Protein AF-A0A5B0GGT6-F1 (afdb_monomer_lite)

pLDDT: mean 74.05, std 11.52, range [33.06, 84.56]

Foldseek 3Di:
DPPPPPPPVVLVVLLVLLVVLLVVLVVCVVPPDDDVVSVVSLVVSLVVLVVLLCVLVVVCVVCVVPDPPVRSCVVPVSNVSSVVSSVSSVVSVVPPPPD

Organism: NCBI:txid2603818

Sequence (99 aa):
MYKLEQYHPGVLAVLFSELICLAAFAWETNAPIHNKWVEVLLGFSLLSGLILSLGFFGTWLKFKDEVKLNSFLSANPIYSAIAIATLGEVATILLVPTQ

Secondary structure (DSSP, 8-state):
--------HHHHHHHHHHHHHHHHHHHHTTSSS--HHHHHHHHHHHHHHHHHHHHHHHHHHHTTTTS-HHHHHHH-HHHHHHHHHHHHHHHHHHHS---

Structure (mmCIF, N/CA/C/O backbone):
data_AF-A0A5B0GGT6-F1
#
_entry.id   AF-A0A5B0GGT6-F1
#
loop_
_atom_site.group_PDB
_atom_site.id
_atom_site.type_symbol
_atom_site.label_atom_id
_atom_site.label_alt_id
_atom_site.label_comp_id
_atom_site.label_asym_id
_atom_site.label_entity_id
_atom_site.label_seq_id
_atom_site.pdbx_PDB_ins_code
_atom_site.Cartn_x
_atom_site.Cartn_y
_atom_site.Cartn_z
_atom_site.occupancy
_atom_site.B_iso_or_equiv
_atom_site.auth_seq_id
_atom_site.auth_comp_id
_atom_site.auth_asym_id
_atom_site.auth_atom_id
_atom_site.pdbx_PDB_model_num
ATOM 1 N N . MET A 1 1 ? -30.205 -0.227 7.804 1.00 33.06 1 MET A N 1
ATOM 2 C CA . MET A 1 1 ? -29.413 -0.403 6.566 1.00 33.06 1 MET A CA 1
ATOM 3 C C . MET A 1 1 ? -28.272 0.604 6.626 1.00 33.06 1 MET A C 1
ATOM 5 O O . MET A 1 1 ? -28.491 1.774 6.345 1.00 33.06 1 MET A O 1
ATOM 9 N N . TYR A 1 2 ? -27.105 0.207 7.143 1.00 36.38 2 TYR A N 1
ATOM 10 C CA . TYR A 1 2 ? -25.965 1.120 7.282 1.00 36.38 2 TYR A CA 1
ATOM 11 C C . TYR A 1 2 ? -25.321 1.313 5.910 1.00 36.38 2 TYR A C 1
ATOM 13 O O . TYR A 1 2 ? -24.606 0.446 5.419 1.00 36.38 2 TYR A O 1
ATOM 21 N N . LYS A 1 3 ? -25.640 2.438 5.270 1.00 37.22 3 LYS A N 1
ATOM 22 C CA . LYS A 1 3 ? -25.035 2.870 4.013 1.00 37.22 3 LYS A CA 1
ATOM 23 C C . LYS A 1 3 ? -23.684 3.505 4.342 1.00 37.22 3 LYS A C 1
ATOM 25 O O . LYS A 1 3 ? -23.575 4.718 4.478 1.00 37.22 3 LYS A O 1
ATOM 30 N N . LEU A 1 4 ? -22.676 2.662 4.553 1.00 42.78 4 LEU A N 1
ATOM 31 C CA . LEU A 1 4 ? -21.288 3.067 4.785 1.00 42.78 4 LEU A CA 1
ATOM 32 C C . LEU A 1 4 ? -20.591 3.341 3.438 1.00 42.78 4 LEU A C 1
ATOM 34 O O . LEU A 1 4 ? -19.536 2.801 3.139 1.00 42.78 4 LEU A O 1
ATOM 38 N N . GLU A 1 5 ? -21.194 4.176 2.589 1.00 45.12 5 GLU A N 1
ATOM 39 C CA . GLU A 1 5 ? -20.499 4.747 1.427 1.00 45.12 5 GLU A CA 1
ATOM 40 C C . GLU A 1 5 ? -19.694 5.966 1.897 1.00 45.12 5 GLU A C 1
ATOM 42 O O . GLU A 1 5 ? -19.931 7.099 1.485 1.00 45.12 5 GLU A O 1
ATOM 47 N N . GLN A 1 6 ? -18.724 5.751 2.791 1.00 52.44 6 GLN A N 1
ATOM 48 C CA . GLN A 1 6 ? -17.617 6.696 2.919 1.00 52.44 6 GLN A CA 1
ATOM 49 C C . GLN A 1 6 ? -16.686 6.453 1.732 1.00 52.44 6 GLN A C 1
ATOM 51 O O . GLN A 1 6 ? -15.660 5.784 1.829 1.00 52.44 6 GLN A O 1
ATOM 56 N N . TYR A 1 7 ? -17.099 6.971 0.574 1.00 53.78 7 TYR A N 1
ATOM 57 C CA . TYR A 1 7 ? -16.228 7.116 -0.581 1.00 53.78 7 TYR A CA 1
ATOM 58 C C . TYR A 1 7 ? -15.055 8.001 -0.155 1.00 53.78 7 TYR A C 1
ATOM 60 O O . TYR A 1 7 ? -15.201 9.210 0.009 1.00 53.78 7 TYR A O 1
ATOM 68 N N . HIS A 1 8 ? -13.892 7.389 0.053 1.00 66.75 8 HIS A N 1
ATOM 69 C CA . HIS A 1 8 ? -12.630 8.093 0.229 1.00 66.75 8 HIS A CA 1
ATOM 70 C C . HIS A 1 8 ? -11.909 8.114 -1.127 1.00 66.75 8 HIS A C 1
ATOM 72 O O . HIS A 1 8 ? -11.069 7.249 -1.381 1.00 66.75 8 HIS A O 1
ATOM 78 N N . PRO A 1 9 ? -12.221 9.073 -2.025 1.00 69.75 9 PRO A N 1
ATOM 79 C CA . PRO A 1 9 ? -11.628 9.124 -3.362 1.00 69.75 9 PRO A CA 1
ATOM 80 C C . PRO A 1 9 ? -10.098 9.208 -3.316 1.00 69.75 9 PRO A C 1
ATOM 82 O O . PRO A 1 9 ? -9.433 8.643 -4.175 1.00 69.75 9 PRO A O 1
ATOM 85 N N . GLY A 1 10 ? -9.532 9.834 -2.276 1.00 71.69 10 GLY A N 1
ATOM 86 C CA . GLY A 1 10 ? -8.082 9.872 -2.067 1.00 71.69 10 GLY A CA 1
ATOM 87 C C . GLY A 1 10 ? -7.467 8.500 -1.772 1.00 71.69 10 GLY A C 1
ATOM 88 O O . GLY A 1 10 ? -6.380 8.206 -2.245 1.00 71.69 10 GLY A O 1
ATOM 89 N N . VAL A 1 11 ? -8.177 7.631 -1.053 1.00 74.38 11 VAL A N 1
ATOM 90 C CA . VAL A 1 11 ? -7.712 6.276 -0.710 1.00 74.38 11 VAL A CA 1
ATOM 91 C C . VAL A 1 11 ? -7.751 5.379 -1.952 1.00 74.38 11 VAL A C 1
ATOM 93 O O . VAL A 1 11 ? -6.808 4.645 -2.222 1.00 74.38 11 VAL A O 1
ATOM 96 N N . LEU A 1 12 ? -8.796 5.519 -2.773 1.00 76.38 12 LEU A N 1
ATOM 97 C CA . LEU A 1 12 ? -8.868 4.894 -4.096 1.00 76.38 12 LEU A CA 1
ATOM 98 C C . LEU A 1 12 ? -7.735 5.360 -5.017 1.00 76.38 12 LEU A C 1
ATOM 100 O O . LEU A 1 12 ? -7.131 4.532 -5.688 1.00 76.38 12 LEU A O 1
ATOM 104 N N . ALA A 1 13 ? -7.422 6.658 -5.032 1.00 77.56 13 ALA A N 1
ATOM 105 C CA . ALA A 1 13 ? -6.327 7.190 -5.840 1.00 77.56 13 ALA A CA 1
ATOM 106 C C . ALA A 1 13 ? -4.966 6.594 -5.441 1.00 77.56 13 ALA A C 1
ATOM 108 O O . ALA A 1 13 ? -4.178 6.253 -6.320 1.00 77.56 13 ALA A O 1
ATOM 109 N N . VAL A 1 14 ? -4.717 6.413 -4.138 1.00 78.56 14 VAL A N 1
ATOM 110 C CA . VAL A 1 14 ? -3.494 5.751 -3.657 1.00 78.56 14 VAL A CA 1
ATOM 111 C C . VAL A 1 14 ? -3.461 4.284 -4.075 1.00 78.56 14 VAL A C 1
ATOM 113 O O . VAL A 1 14 ? -2.468 3.855 -4.648 1.00 78.56 14 VAL A O 1
ATOM 116 N N . LEU A 1 15 ? -4.565 3.548 -3.917 1.00 78.25 15 LEU A N 1
ATOM 117 C CA . LEU A 1 15 ? -4.639 2.154 -4.365 1.00 78.25 15 LEU A CA 1
ATOM 118 C C . LEU A 1 15 ? -4.382 2.016 -5.877 1.00 78.25 15 LEU A C 1
ATOM 120 O O . LEU A 1 15 ? -3.672 1.114 -6.314 1.00 78.25 15 LEU A O 1
ATOM 124 N N . PHE A 1 16 ? -4.945 2.912 -6.693 1.00 81.06 16 PHE A N 1
ATOM 125 C CA . PHE A 1 16 ? -4.667 2.941 -8.130 1.00 81.06 16 PHE A CA 1
ATOM 126 C C . PHE A 1 16 ? -3.190 3.226 -8.416 1.00 81.06 16 PHE A C 1
ATOM 128 O O . PHE A 1 16 ? -2.619 2.594 -9.302 1.00 81.06 16 PHE A O 1
ATOM 135 N N . SER A 1 17 ? -2.569 4.139 -7.665 1.00 81.69 17 SER A N 1
ATOM 136 C CA . SER A 1 17 ? -1.137 4.425 -7.774 1.00 81.69 17 SER A CA 1
ATOM 137 C C . SER A 1 17 ? -0.282 3.196 -7.451 1.00 81.69 17 SER A C 1
ATOM 139 O O . SER A 1 17 ? 0.604 2.874 -8.241 1.00 81.69 17 SER A O 1
ATOM 141 N N . GLU A 1 18 ? -0.581 2.473 -6.366 1.00 81.69 18 GLU A N 1
ATOM 142 C CA . GLU A 1 18 ? 0.133 1.243 -5.984 1.00 81.69 18 GLU A CA 1
ATOM 143 C C . GLU A 1 18 ? 0.003 0.155 -7.050 1.00 81.69 18 GLU A C 1
ATOM 145 O O . GLU A 1 18 ? 0.994 -0.444 -7.469 1.00 81.69 18 GLU A O 1
ATOM 150 N N . LEU A 1 19 ? -1.207 -0.059 -7.575 1.00 81.44 19 LEU A N 1
ATOM 151 C CA . LEU A 1 19 ? -1.431 -1.036 -8.641 1.00 81.44 19 LEU A CA 1
ATOM 152 C C . LEU A 1 19 ? -0.668 -0.682 -9.922 1.00 81.44 19 LEU A C 1
ATOM 154 O O . LEU A 1 19 ? -0.106 -1.571 -10.562 1.00 81.44 19 LEU A O 1
ATOM 158 N N . ILE A 1 20 ? -0.629 0.600 -10.298 1.00 82.88 20 ILE A N 1
ATOM 159 C CA . ILE A 1 20 ? 0.119 1.060 -11.473 1.00 82.88 20 ILE A CA 1
ATOM 160 C C . ILE A 1 20 ? 1.626 0.905 -11.244 1.00 82.88 20 ILE A C 1
ATOM 162 O O . ILE A 1 20 ? 2.317 0.453 -12.156 1.00 82.88 20 ILE A O 1
ATOM 166 N N . CYS A 1 21 ? 2.140 1.224 -10.052 1.00 79.94 21 CYS A N 1
ATOM 167 C CA . CYS A 1 21 ? 3.563 1.081 -9.729 1.00 79.94 21 CYS A CA 1
ATOM 168 C C . CYS A 1 21 ? 4.000 -0.388 -9.725 1.00 79.94 21 CYS A C 1
ATOM 170 O O . CYS A 1 21 ? 5.004 -0.726 -10.353 1.00 79.94 21 CYS A O 1
ATOM 172 N N . LEU A 1 22 ? 3.210 -1.274 -9.113 1.00 75.69 22 LEU A N 1
ATOM 173 C CA . LEU A 1 22 ? 3.440 -2.720 -9.146 1.00 75.69 22 LEU A CA 1
ATOM 174 C C . LEU A 1 22 ? 3.392 -3.280 -10.569 1.00 75.69 22 LEU A C 1
ATOM 176 O O . LEU A 1 22 ? 4.261 -4.061 -10.951 1.00 75.69 22 LEU A O 1
ATOM 180 N N . ALA A 1 23 ? 2.409 -2.870 -11.375 1.00 77.69 23 ALA A N 1
ATOM 181 C CA . ALA A 1 23 ? 2.303 -3.307 -12.765 1.00 77.69 23 ALA A CA 1
ATOM 182 C C . ALA A 1 23 ? 3.473 -2.796 -13.619 1.00 77.69 23 ALA A C 1
ATOM 184 O O . ALA A 1 23 ? 4.022 -3.551 -14.422 1.00 77.69 23 ALA A O 1
ATOM 185 N N . ALA A 1 24 ? 3.880 -1.537 -13.429 1.00 77.38 24 ALA A N 1
ATOM 186 C CA . ALA A 1 24 ? 5.029 -0.953 -14.109 1.00 77.38 24 ALA A CA 1
ATOM 187 C C . ALA A 1 24 ? 6.320 -1.698 -13.751 1.00 77.38 24 ALA A C 1
ATOM 189 O O . ALA A 1 24 ? 7.083 -2.038 -14.648 1.00 77.38 24 ALA A O 1
ATOM 190 N N . PHE A 1 25 ? 6.531 -2.025 -12.476 1.00 73.06 25 PHE A N 1
ATOM 191 C CA . PHE A 1 25 ? 7.689 -2.799 -12.033 1.00 73.06 25 PHE A CA 1
ATOM 192 C C . PHE A 1 25 ? 7.672 -4.246 -12.552 1.00 73.06 25 PHE A C 1
ATOM 194 O O . PHE A 1 25 ? 8.680 -4.753 -13.045 1.00 73.06 25 PHE A O 1
ATOM 201 N N . ALA A 1 26 ? 6.519 -4.919 -12.511 1.00 73.31 26 ALA A N 1
ATOM 202 C CA . ALA A 1 26 ? 6.368 -6.265 -13.068 1.00 73.31 26 ALA A CA 1
ATOM 203 C C . ALA A 1 26 ? 6.624 -6.304 -14.587 1.00 73.31 26 ALA A C 1
ATOM 205 O O . ALA A 1 26 ? 7.105 -7.301 -15.119 1.00 73.31 26 ALA A O 1
ATOM 206 N N . TRP A 1 27 ? 6.319 -5.216 -15.295 1.00 72.69 27 TRP A N 1
ATOM 207 C CA . TRP A 1 27 ? 6.654 -5.069 -16.709 1.00 72.69 27 TRP A CA 1
ATOM 208 C C . TRP A 1 27 ? 8.147 -4.790 -16.925 1.00 72.69 27 TRP A C 1
ATOM 210 O O . TRP A 1 27 ? 8.762 -5.307 -17.856 1.00 72.69 27 TRP A O 1
ATOM 220 N N . GLU A 1 28 ? 8.732 -3.969 -16.058 1.00 70.81 28 GLU A N 1
ATOM 221 C CA . GLU A 1 28 ? 10.096 -3.462 -16.176 1.00 70.81 28 GLU A CA 1
ATOM 222 C C . GLU A 1 28 ? 11.160 -4.490 -15.769 1.00 70.81 28 GLU A C 1
ATOM 224 O O . GLU A 1 28 ? 12.200 -4.570 -16.415 1.00 70.81 28 GLU A O 1
ATOM 229 N N . THR A 1 29 ? 10.841 -5.399 -14.846 1.00 60.94 29 THR A N 1
ATOM 230 C CA . THR A 1 29 ? 11.636 -6.618 -14.586 1.00 60.94 29 THR A CA 1
ATOM 231 C C . THR A 1 29 ? 11.794 -7.528 -15.809 1.00 60.94 29 THR A C 1
ATOM 233 O O . THR A 1 29 ? 12.715 -8.341 -15.850 1.00 60.94 29 THR A O 1
ATOM 236 N N . ASN A 1 30 ? 10.937 -7.382 -16.825 1.00 60.41 30 ASN A N 1
ATOM 237 C CA . ASN A 1 30 ? 11.027 -8.093 -18.102 1.00 60.41 30 ASN A CA 1
ATOM 238 C C . ASN A 1 30 ? 11.705 -7.259 -19.211 1.00 60.41 30 ASN A C 1
ATOM 240 O O . ASN A 1 30 ? 11.850 -7.733 -20.341 1.00 60.41 30 ASN A O 1
ATOM 244 N N . ALA A 1 31 ? 12.102 -6.015 -18.920 1.00 58.84 31 ALA A N 1
ATOM 245 C CA . ALA A 1 31 ? 12.733 -5.100 -19.862 1.00 58.84 31 ALA A CA 1
ATOM 246 C C . ALA A 1 31 ? 14.268 -5.069 -19.673 1.00 58.84 31 ALA A C 1
ATOM 248 O O . ALA A 1 31 ? 14.763 -5.116 -18.551 1.00 58.84 31 ALA A O 1
ATOM 249 N N . PRO A 1 32 ? 15.060 -4.945 -20.755 1.00 52.81 32 PRO A N 1
ATOM 250 C CA . PRO A 1 32 ? 16.526 -5.008 -20.691 1.00 52.81 32 PRO A CA 1
ATOM 251 C C . PRO A 1 32 ? 17.204 -3.761 -20.089 1.00 52.81 32 PRO A C 1
ATOM 253 O O . PRO A 1 32 ? 18.430 -3.725 -20.004 1.00 52.81 32 PRO A O 1
ATOM 256 N N . ILE A 1 33 ? 16.450 -2.722 -19.711 1.00 58.41 33 ILE A N 1
ATOM 257 C CA . ILE A 1 33 ? 16.987 -1.456 -19.195 1.00 58.41 33 ILE A CA 1
ATOM 258 C C . ILE A 1 33 ? 16.293 -1.139 -17.876 1.00 58.41 33 ILE A C 1
ATOM 260 O O . ILE A 1 33 ? 15.119 -0.773 -17.883 1.00 58.41 33 ILE A O 1
ATOM 264 N N . HIS A 1 34 ? 17.045 -1.237 -16.778 1.00 61.47 34 HIS A N 1
ATOM 265 C CA . HIS A 1 34 ? 16.554 -0.868 -15.459 1.00 61.47 34 HIS A CA 1
ATOM 266 C C . HIS A 1 34 ? 16.446 0.664 -15.329 1.00 61.47 34 HIS A C 1
ATOM 268 O O . HIS A 1 34 ? 17.435 1.396 -15.437 1.00 61.47 34 HIS A O 1
ATOM 274 N N . ASN A 1 35 ? 15.237 1.171 -15.144 1.00 69.69 35 ASN A N 1
ATOM 275 C CA . ASN A 1 35 ? 14.858 2.561 -15.079 1.00 69.69 35 ASN A CA 1
ATOM 276 C C . ASN A 1 35 ? 14.679 2.985 -13.617 1.00 69.69 35 ASN A C 1
ATOM 278 O O . ASN A 1 35 ? 13.628 2.779 -13.010 1.00 69.69 35 ASN A O 1
ATOM 282 N N . LYS A 1 36 ? 15.686 3.689 -13.088 1.00 70.69 36 LYS A N 1
ATOM 283 C CA . LYS A 1 36 ? 15.697 4.267 -11.728 1.00 70.69 36 LYS A CA 1
ATOM 284 C C . LYS A 1 36 ? 14.436 5.060 -11.364 1.00 70.69 36 LYS A C 1
ATOM 286 O O . LYS A 1 36 ? 14.095 5.169 -10.192 1.00 70.69 36 LYS A O 1
ATOM 291 N N . TRP A 1 37 ? 13.732 5.627 -12.344 1.00 76.44 37 TRP A N 1
ATOM 292 C CA . TRP A 1 37 ? 12.493 6.365 -12.097 1.00 76.44 37 TRP A CA 1
ATOM 293 C C . TRP A 1 37 ? 11.344 5.473 -11.614 1.00 76.44 37 TRP A C 1
ATOM 295 O O . TRP A 1 37 ? 10.543 5.929 -10.802 1.00 76.44 37 TRP A O 1
ATOM 305 N N . VAL A 1 38 ? 11.275 4.219 -12.073 1.00 73.75 38 VAL A N 1
ATOM 306 C CA . VAL A 1 38 ? 10.248 3.250 -11.652 1.00 73.75 38 VAL A CA 1
ATOM 307 C C . VAL A 1 38 ? 10.461 2.857 -10.193 1.00 73.75 38 VAL A C 1
ATOM 309 O O . VAL A 1 38 ? 9.503 2.817 -9.430 1.00 73.75 38 VAL A O 1
ATOM 312 N N . GLU A 1 39 ? 11.714 2.672 -9.779 1.00 73.62 39 GLU A N 1
ATOM 313 C CA . GLU A 1 39 ? 12.078 2.373 -8.391 1.00 73.62 39 GLU A CA 1
ATOM 314 C C . GLU A 1 39 ? 11.730 3.533 -7.441 1.00 73.62 39 GLU A C 1
ATOM 316 O O . GLU A 1 39 ? 11.133 3.325 -6.386 1.00 73.62 39 GLU A O 1
ATOM 321 N N . VAL A 1 40 ? 12.018 4.779 -7.845 1.00 77.06 40 VAL A N 1
ATOM 322 C CA . VAL A 1 40 ? 11.635 5.976 -7.074 1.00 77.06 40 VAL A CA 1
ATOM 323 C C . VAL A 1 40 ? 10.113 6.089 -6.946 1.00 77.06 40 VAL A C 1
ATOM 325 O O . VAL A 1 40 ? 9.610 6.353 -5.854 1.00 77.06 40 VAL A O 1
ATOM 328 N N . LEU A 1 41 ? 9.372 5.870 -8.039 1.00 80.19 41 LEU A N 1
ATOM 329 C CA . LEU A 1 41 ? 7.904 5.855 -8.035 1.00 80.19 41 LEU A CA 1
ATOM 330 C C . LEU A 1 41 ? 7.352 4.776 -7.099 1.00 80.19 41 LEU A C 1
ATOM 332 O O . LEU A 1 41 ? 6.455 5.063 -6.308 1.00 80.19 41 LEU A O 1
ATOM 336 N N . LEU A 1 42 ? 7.932 3.577 -7.134 1.00 80.19 42 LEU A N 1
ATOM 337 C CA . LEU A 1 42 ? 7.542 2.464 -6.275 1.00 80.19 42 LEU A CA 1
ATOM 338 C C . LEU A 1 42 ? 7.828 2.765 -4.797 1.00 80.19 42 LEU A C 1
ATOM 340 O O . LEU A 1 42 ? 6.983 2.506 -3.947 1.00 80.19 42 LEU A O 1
ATOM 344 N N . GLY A 1 43 ? 8.956 3.409 -4.482 1.00 78.44 43 GLY A N 1
ATOM 345 C CA . GLY A 1 43 ? 9.262 3.863 -3.123 1.00 78.44 43 GLY A CA 1
ATOM 346 C C . GLY A 1 43 ? 8.282 4.920 -2.593 1.00 78.44 43 GLY A C 1
ATOM 347 O O . GLY A 1 43 ? 7.848 4.841 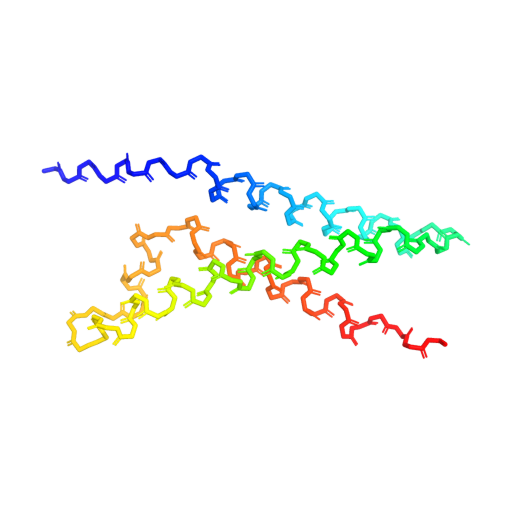-1.442 1.00 78.44 43 GLY A O 1
ATOM 348 N N . PHE A 1 44 ? 7.894 5.898 -3.421 1.00 80.94 44 PHE A N 1
ATOM 349 C CA . PHE A 1 44 ? 6.883 6.899 -3.046 1.00 80.94 44 PHE A CA 1
ATOM 350 C C . PHE A 1 44 ? 5.489 6.287 -2.872 1.00 80.94 44 PHE A C 1
ATOM 352 O O . PHE A 1 44 ? 4.778 6.641 -1.927 1.00 80.94 44 PHE A O 1
ATOM 359 N N . SER A 1 45 ? 5.119 5.365 -3.762 1.00 81.69 45 SER A N 1
ATOM 360 C CA . SER A 1 45 ? 3.868 4.612 -3.694 1.00 81.69 45 SER A CA 1
ATOM 361 C C . SER A 1 45 ? 3.779 3.818 -2.389 1.00 81.69 45 SER A C 1
ATOM 363 O O . SER A 1 45 ? 2.854 4.042 -1.601 1.00 81.69 45 SER A O 1
ATOM 365 N N . LEU A 1 46 ? 4.838 3.076 -2.058 1.00 81.06 46 LEU A N 1
ATOM 366 C CA . LEU A 1 46 ? 4.943 2.301 -0.824 1.00 81.06 46 LEU A CA 1
ATOM 367 C C . LEU A 1 46 ? 4.842 3.166 0.419 1.00 81.06 46 LEU A C 1
ATOM 369 O O . LEU A 1 46 ? 4.151 2.802 1.369 1.00 81.06 46 LEU A O 1
ATOM 373 N N . LEU A 1 47 ? 5.495 4.330 0.431 1.00 83.56 47 LEU A N 1
ATOM 374 C CA . LEU A 1 47 ? 5.398 5.246 1.563 1.00 83.56 47 LEU A CA 1
ATOM 375 C C . LEU A 1 47 ? 3.944 5.689 1.786 1.00 83.56 47 LEU A C 1
ATOM 377 O O . LEU A 1 47 ? 3.472 5.722 2.923 1.00 83.56 47 LEU A O 1
ATOM 381 N N . SER A 1 48 ? 3.224 6.003 0.707 1.00 81.12 48 SER A N 1
ATOM 382 C CA . SER A 1 48 ? 1.827 6.433 0.783 1.00 81.12 48 SER A CA 1
ATOM 383 C C . SER A 1 48 ? 0.890 5.310 1.247 1.00 81.12 48 SER A C 1
ATOM 385 O O . SER A 1 48 ? 0.068 5.531 2.145 1.00 81.12 48 SER A O 1
ATOM 387 N N . GLY A 1 49 ? 1.077 4.095 0.728 1.00 80.69 49 GLY A N 1
ATOM 388 C CA . GLY A 1 49 ? 0.355 2.896 1.142 1.00 80.69 49 GLY A CA 1
ATOM 389 C C . GLY A 1 49 ? 0.607 2.518 2.598 1.00 80.69 49 GLY A C 1
ATOM 390 O O . GLY A 1 49 ? -0.327 2.226 3.352 1.00 80.69 49 GLY A O 1
ATOM 391 N N . LEU A 1 50 ? 1.860 2.636 3.046 1.00 82.00 50 LEU A N 1
ATOM 392 C CA . LEU A 1 50 ? 2.259 2.365 4.423 1.00 82.00 50 LEU A CA 1
ATOM 393 C C . LEU A 1 50 ? 1.630 3.362 5.401 1.00 82.00 50 LEU A C 1
ATOM 395 O O . LEU A 1 50 ? 1.126 2.949 6.444 1.00 82.00 50 LEU A O 1
ATOM 399 N N . ILE A 1 51 ? 1.604 4.656 5.063 1.00 83.62 51 ILE A N 1
ATOM 400 C CA . ILE A 1 51 ? 0.952 5.688 5.885 1.00 83.62 51 ILE A CA 1
ATOM 401 C C . ILE A 1 51 ? -0.543 5.383 6.042 1.00 83.62 51 ILE A C 1
ATOM 403 O O . ILE A 1 51 ? -1.066 5.428 7.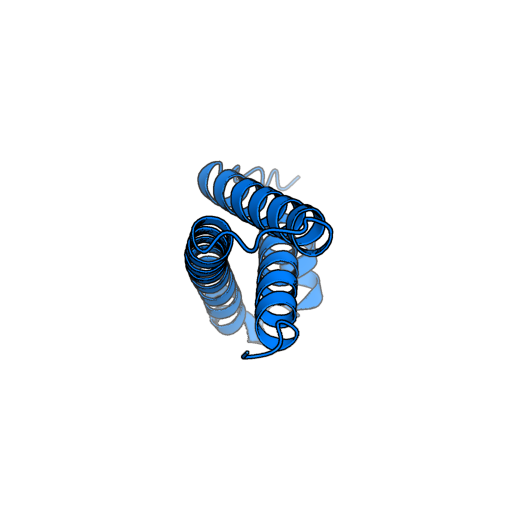160 1.00 83.62 51 ILE A O 1
ATOM 407 N N . LEU A 1 52 ? -1.234 5.042 4.9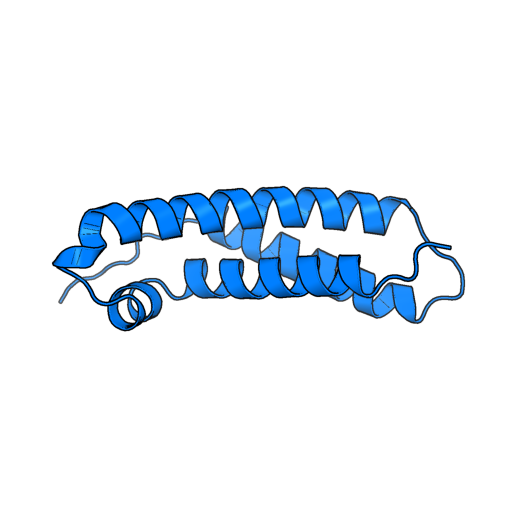50 1.00 81.00 52 LEU A N 1
ATOM 408 C CA . LEU A 1 52 ? -2.660 4.708 4.997 1.00 81.00 52 LEU A CA 1
ATOM 409 C C . LEU A 1 52 ? -2.927 3.406 5.762 1.00 81.00 52 LEU A C 1
ATOM 411 O O . LEU A 1 52 ? -3.851 3.359 6.578 1.00 81.00 52 LEU A O 1
ATOM 415 N N . SER A 1 53 ? -2.097 2.383 5.559 1.00 81.19 53 SER A N 1
ATOM 416 C CA . SER A 1 53 ? -2.189 1.099 6.260 1.00 81.19 53 SER A CA 1
ATOM 417 C C . SER A 1 53 ? -1.941 1.245 7.762 1.00 81.19 53 SER A C 1
ATOM 419 O O . SER A 1 53 ? -2.701 0.707 8.567 1.00 81.19 53 SER A O 1
ATOM 421 N N . LEU A 1 54 ? -0.930 2.025 8.163 1.00 80.88 54 LEU A N 1
ATOM 422 C CA . LEU A 1 54 ? -0.644 2.342 9.566 1.00 80.88 54 LEU A CA 1
ATOM 423 C C . LEU A 1 54 ? -1.767 3.160 10.200 1.00 80.88 54 LEU A C 1
ATOM 425 O O . LEU A 1 54 ? -2.148 2.886 11.335 1.00 80.88 54 LEU A O 1
ATOM 429 N N . GLY A 1 55 ? -2.321 4.137 9.475 1.00 80.50 55 GLY A N 1
ATOM 430 C CA . GLY A 1 55 ? -3.476 4.907 9.933 1.00 80.50 55 GLY A CA 1
ATOM 431 C C . GLY A 1 55 ? -4.680 4.005 10.202 1.00 80.50 55 GLY A C 1
ATOM 432 O O . GLY A 1 55 ? -5.269 4.062 11.281 1.00 80.50 55 GLY A O 1
ATOM 433 N N . PHE A 1 56 ? -4.987 3.108 9.264 1.00 80.38 56 PHE A N 1
ATOM 434 C CA . PHE A 1 56 ? -6.080 2.145 9.384 1.00 80.38 56 PHE A CA 1
ATOM 435 C C . PHE A 1 56 ? -5.862 1.138 10.524 1.00 80.38 56 PHE A C 1
ATOM 437 O O . PHE A 1 56 ? -6.765 0.896 11.328 1.00 80.38 56 PHE A O 1
ATOM 444 N N . PHE A 1 57 ? -4.650 0.594 10.653 1.00 80.19 57 PHE A N 1
ATOM 445 C CA . PHE A 1 57 ? -4.301 -0.315 11.743 1.00 80.19 57 PHE A CA 1
ATOM 446 C C . PHE A 1 57 ? -4.294 0.393 13.104 1.00 80.19 57 PHE A C 1
ATOM 448 O O . PHE A 1 57 ? -4.725 -0.177 14.102 1.00 80.19 57 PHE A O 1
ATOM 455 N N . GLY A 1 58 ? -3.872 1.659 13.152 1.00 81.50 58 GLY A N 1
ATOM 456 C CA . GLY A 1 58 ? -3.952 2.507 14.339 1.00 81.50 58 GLY A CA 1
ATOM 457 C C . GLY A 1 58 ? -5.395 2.768 14.772 1.00 81.50 58 GLY A C 1
ATOM 458 O O . GLY A 1 58 ? -5.695 2.736 15.966 1.00 81.50 58 GLY A O 1
ATOM 459 N N . THR A 1 59 ? -6.311 2.957 13.817 1.00 81.12 59 THR A N 1
ATOM 460 C CA . THR A 1 59 ? -7.749 3.004 14.102 1.00 81.12 59 THR A CA 1
ATOM 461 C C . THR A 1 59 ? -8.232 1.669 14.652 1.00 81.12 59 THR A C 1
ATOM 463 O O . THR A 1 59 ? -8.884 1.661 15.691 1.00 81.12 59 THR A O 1
ATOM 466 N N . TRP A 1 60 ? -7.866 0.543 14.033 1.00 79.06 60 TRP A N 1
ATOM 467 C CA . TRP A 1 60 ? -8.231 -0.774 14.556 1.00 79.06 60 TRP A CA 1
ATOM 468 C C . TRP A 1 60 ? -7.711 -1.002 15.981 1.00 79.06 60 TRP A C 1
ATOM 470 O O . TRP A 1 60 ? -8.472 -1.452 16.828 1.00 79.06 60 TRP A O 1
ATOM 480 N N . LEU A 1 61 ? -6.459 -0.644 16.281 1.00 82.44 61 LEU A N 1
ATOM 481 C CA . LEU A 1 61 ? -5.869 -0.799 17.615 1.00 82.44 61 LEU A CA 1
ATOM 482 C C . LEU A 1 61 ? -6.666 -0.071 18.703 1.00 82.44 61 LEU A C 1
ATOM 484 O O . LEU A 1 61 ? -6.767 -0.587 19.812 1.00 82.44 61 LEU A O 1
ATOM 488 N N . LYS A 1 62 ? -7.269 1.082 18.386 1.00 82.19 62 LYS A N 1
ATOM 489 C CA . LYS A 1 62 ? -8.157 1.802 19.315 1.00 82.19 62 LYS A CA 1
ATOM 490 C C . LYS A 1 62 ? -9.472 1.069 19.589 1.00 82.19 62 LYS A C 1
ATOM 492 O O . LYS A 1 62 ? -10.022 1.236 20.667 1.00 82.19 62 LYS A O 1
ATOM 497 N N . PHE A 1 63 ? -9.956 0.269 18.640 1.00 78.44 63 PHE A N 1
ATOM 498 C CA . PHE A 1 63 ? -11.210 -0.490 18.739 1.00 78.44 63 PHE A CA 1
ATOM 499 C C . PHE A 1 63 ? -10.984 -2.002 18.878 1.00 78.44 63 PHE A C 1
ATOM 501 O O . PHE A 1 63 ? -11.924 -2.783 18.741 1.00 78.44 63 PHE A O 1
ATOM 508 N N . LYS A 1 64 ? -9.746 -2.438 19.136 1.00 77.75 64 LYS A N 1
ATOM 509 C CA . LYS A 1 64 ? -9.351 -3.853 19.137 1.00 77.75 64 LYS A CA 1
ATOM 510 C C . LYS A 1 64 ? -10.151 -4.681 20.142 1.00 77.75 64 LYS A C 1
ATOM 512 O O . LYS A 1 64 ? -10.445 -5.843 19.864 1.00 77.75 64 LYS A O 1
ATOM 51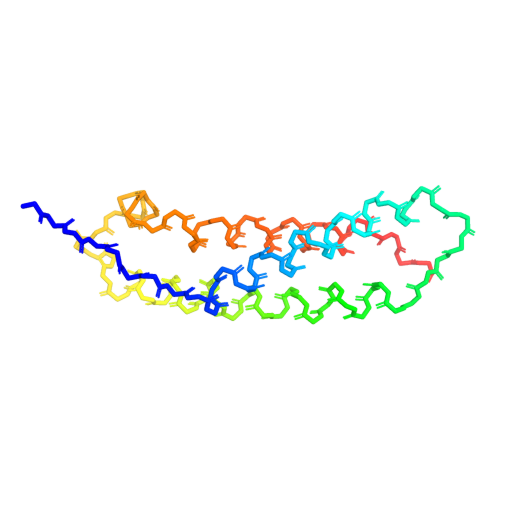7 N N . ASP A 1 65 ? -10.483 -4.089 21.284 1.00 80.50 65 ASP A N 1
ATOM 518 C CA . ASP A 1 65 ? -11.228 -4.762 22.350 1.00 80.50 65 ASP A CA 1
ATOM 519 C C . ASP A 1 65 ? -12.709 -4.969 21.985 1.00 80.50 65 ASP A C 1
ATOM 521 O O . ASP A 1 65 ? -13.358 -5.871 22.510 1.00 80.50 65 ASP A O 1
ATOM 525 N N . GLU A 1 66 ? -13.229 -4.193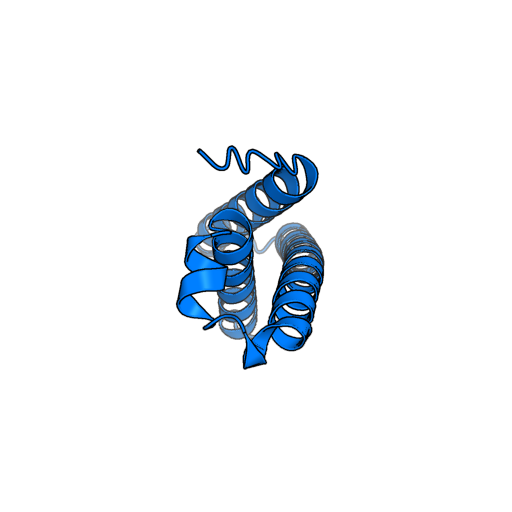 21.030 1.00 81.00 66 GLU A N 1
ATOM 526 C CA . GLU A 1 66 ? -14.632 -4.219 20.604 1.00 81.00 66 GLU A CA 1
ATOM 527 C C . GLU A 1 66 ? -14.829 -4.920 19.249 1.00 81.00 66 GLU A C 1
ATOM 529 O O . GLU A 1 66 ? -15.854 -5.564 19.015 1.00 81.00 66 GLU A O 1
ATOM 534 N N . VAL A 1 67 ? -13.849 -4.828 18.341 1.00 77.94 67 VAL A N 1
ATOM 535 C CA . VAL A 1 67 ? -13.971 -5.294 16.955 1.00 77.94 67 VAL A CA 1
ATOM 536 C C . VAL A 1 67 ? -12.796 -6.189 16.567 1.00 77.94 67 VAL A C 1
ATOM 538 O O . VAL A 1 67 ? -11.640 -5.769 16.465 1.00 77.94 67 VAL A O 1
ATOM 541 N N . LYS A 1 68 ? -13.110 -7.452 16.250 1.00 82.31 68 LYS A N 1
ATOM 542 C CA . LYS A 1 68 ? -12.135 -8.402 15.695 1.00 82.31 68 LYS A CA 1
ATOM 543 C C . LYS A 1 68 ? -11.565 -7.877 14.375 1.00 82.31 68 LYS A C 1
ATOM 545 O O . LYS A 1 68 ? -12.319 -7.415 13.519 1.00 82.31 68 LYS A O 1
ATOM 550 N N . LEU A 1 69 ? -10.257 -8.058 14.174 1.00 74.44 69 LEU A N 1
ATOM 551 C CA . LEU A 1 69 ? -9.532 -7.616 12.974 1.00 74.44 69 LEU A CA 1
ATOM 552 C C . LEU A 1 69 ? -10.227 -8.042 11.673 1.00 74.44 69 LEU A C 1
ATOM 554 O O . LEU A 1 69 ? -10.408 -7.228 10.777 1.00 74.44 69 LEU A O 1
ATOM 558 N N . ASN A 1 70 ? -10.693 -9.292 11.599 1.00 77.50 70 ASN A N 1
ATOM 559 C CA . ASN A 1 70 ? -11.388 -9.804 10.417 1.00 77.50 70 ASN A CA 1
ATOM 560 C C . ASN A 1 70 ? -12.705 -9.056 10.120 1.00 77.50 70 ASN A C 1
ATOM 562 O O . ASN A 1 70 ? -12.988 -8.729 8.972 1.00 77.50 70 ASN A O 1
ATOM 566 N N . SER A 1 71 ? -13.491 -8.719 11.150 1.00 78.06 71 SER A N 1
ATOM 567 C CA . SER A 1 71 ? -14.702 -7.899 10.981 1.00 78.06 71 SER A CA 1
ATOM 568 C C . SER A 1 71 ? -14.367 -6.479 10.537 1.00 78.06 71 SER A C 1
ATOM 570 O O . SER A 1 71 ? -15.082 -5.911 9.718 1.00 78.06 71 SER A O 1
ATOM 572 N N . PHE A 1 72 ? -13.273 -5.916 11.049 1.00 75.06 72 PHE A N 1
ATOM 573 C CA . PHE A 1 72 ? -12.830 -4.569 10.702 1.00 75.06 72 PHE A CA 1
ATOM 574 C C . PHE A 1 72 ? -12.314 -4.474 9.256 1.00 75.06 72 PHE A C 1
ATOM 576 O O . PHE A 1 72 ? -12.655 -3.529 8.544 1.00 75.06 72 PHE A O 1
ATOM 583 N N . LEU A 1 73 ? -11.560 -5.485 8.806 1.00 75.81 73 LEU A N 1
ATOM 584 C CA . LEU A 1 73 ? -11.088 -5.636 7.424 1.00 75.81 73 LEU A CA 1
ATOM 585 C C . LEU A 1 73 ? -12.257 -5.854 6.456 1.00 75.81 73 LEU A C 1
ATOM 587 O O . LEU A 1 73 ? -12.360 -5.164 5.444 1.00 75.81 73 LEU A O 1
ATOM 591 N N . SER A 1 74 ? -13.190 -6.752 6.796 1.00 77.56 74 SER A N 1
ATOM 592 C CA . SER A 1 74 ? -14.374 -7.018 5.968 1.00 77.56 74 SER A CA 1
ATOM 593 C C . SER A 1 74 ? -15.299 -5.804 5.843 1.00 77.56 74 SER A C 1
ATOM 595 O O . SER A 1 74 ? -15.987 -5.677 4.833 1.00 77.56 74 SER A O 1
ATOM 597 N N . ALA A 1 75 ? -15.332 -4.923 6.846 1.00 79.69 75 ALA A N 1
ATOM 598 C CA . ALA A 1 75 ? -16.087 -3.673 6.788 1.00 79.69 75 ALA A CA 1
ATOM 599 C C . ALA A 1 75 ? -15.399 -2.598 5.925 1.00 79.69 75 ALA A C 1
ATOM 601 O O . ALA A 1 75 ? -16.064 -1.677 5.459 1.00 79.69 75 ALA A O 1
ATOM 602 N N . ASN A 1 76 ? -14.087 -2.717 5.695 1.00 76.25 76 ASN A N 1
ATOM 603 C CA . ASN A 1 76 ? -13.262 -1.723 5.008 1.00 76.25 76 ASN A CA 1
ATOM 604 C C . ASN A 1 76 ? -12.368 -2.390 3.942 1.00 76.25 76 ASN A C 1
ATOM 606 O O . ASN A 1 76 ? -11.137 -2.437 4.079 1.00 76.25 76 ASN A O 1
ATOM 610 N N . PRO A 1 77 ? -12.967 -2.907 2.854 1.00 75.31 77 PRO A N 1
ATOM 611 C CA . PRO A 1 77 ? -12.245 -3.684 1.848 1.00 75.31 77 PRO A CA 1
ATOM 612 C C . PRO A 1 77 ? -11.165 -2.872 1.119 1.00 75.31 77 PRO A C 1
ATOM 614 O O . PRO A 1 77 ? -10.126 -3.421 0.770 1.00 75.31 77 PRO A O 1
ATOM 617 N N . ILE A 1 78 ? -11.361 -1.561 0.937 1.00 78.31 78 ILE A N 1
ATOM 618 C CA . ILE A 1 78 ? -10.404 -0.687 0.235 1.00 78.31 78 ILE A CA 1
ATOM 619 C C . ILE A 1 78 ? -9.098 -0.548 1.030 1.00 78.31 78 ILE A C 1
ATOM 621 O O . ILE A 1 78 ? -8.017 -0.703 0.476 1.00 78.31 78 ILE A O 1
ATOM 625 N N . TYR A 1 79 ? -9.185 -0.310 2.339 1.00 76.75 79 TYR A N 1
ATOM 626 C CA . TYR A 1 79 ? -8.001 -0.216 3.197 1.00 76.75 79 TYR A CA 1
ATOM 627 C C . TYR A 1 79 ? -7.271 -1.556 3.318 1.00 76.75 79 TYR A C 1
ATOM 629 O O . TYR A 1 79 ? -6.046 -1.592 3.385 1.00 76.75 79 TYR A O 1
ATOM 637 N N . SER A 1 80 ? -8.020 -2.662 3.285 1.00 79.19 80 SER A N 1
ATOM 638 C CA . SER A 1 80 ? -7.442 -4.006 3.213 1.00 79.19 80 SER A CA 1
ATOM 639 C C . SER A 1 80 ? -6.675 -4.216 1.904 1.00 79.19 80 SER A C 1
ATOM 641 O O . SER A 1 80 ? -5.580 -4.769 1.921 1.00 79.19 80 SER A O 1
ATOM 643 N N . ALA A 1 81 ? -7.221 -3.747 0.777 1.00 80.94 81 ALA A N 1
ATOM 644 C CA . ALA A 1 81 ? -6.561 -3.823 -0.523 1.00 80.94 81 ALA A CA 1
ATOM 645 C C . ALA A 1 81 ? -5.258 -3.011 -0.558 1.00 80.94 81 ALA A C 1
ATOM 647 O O . ALA A 1 81 ? -4.266 -3.516 -1.070 1.00 80.94 81 ALA A O 1
ATOM 648 N N . ILE A 1 82 ? -5.238 -1.817 0.047 1.00 82.62 82 ILE A N 1
ATOM 649 C CA . ILE A 1 82 ? -4.016 -1.005 0.188 1.00 82.62 82 ILE A CA 1
ATOM 650 C C . ILE A 1 82 ? -2.979 -1.755 1.014 1.00 82.62 82 ILE A C 1
ATOM 652 O O . ILE A 1 82 ? -1.859 -1.929 0.565 1.00 82.62 82 ILE A O 1
ATOM 656 N N . ALA A 1 83 ? -3.357 -2.301 2.174 1.00 82.69 83 ALA A N 1
ATOM 657 C CA . ALA A 1 83 ? -2.418 -3.065 2.993 1.00 82.69 83 ALA A CA 1
ATOM 658 C C . ALA A 1 83 ? -1.795 -4.252 2.234 1.00 82.69 83 ALA A C 1
ATOM 660 O O . ALA A 1 83 ? -0.612 -4.546 2.403 1.00 82.69 83 ALA A O 1
ATOM 661 N N . ILE A 1 84 ? -2.571 -4.920 1.374 1.00 83.19 84 ILE A N 1
ATOM 662 C CA . ILE A 1 84 ? -2.076 -6.001 0.511 1.00 83.19 84 ILE A CA 1
ATOM 663 C C . ILE A 1 84 ? -1.158 -5.454 -0.592 1.00 83.19 84 ILE A C 1
ATOM 665 O O . ILE A 1 84 ? -0.110 -6.046 -0.848 1.00 83.19 84 ILE A O 1
ATOM 669 N N . ALA A 1 85 ? -1.524 -4.344 -1.234 1.00 82.62 85 ALA A N 1
ATOM 670 C CA . ALA A 1 85 ? -0.719 -3.712 -2.275 1.00 82.62 85 ALA A CA 1
ATOM 671 C C . ALA A 1 85 ? 0.625 -3.215 -1.720 1.00 82.62 85 ALA A C 1
ATOM 673 O O . ALA A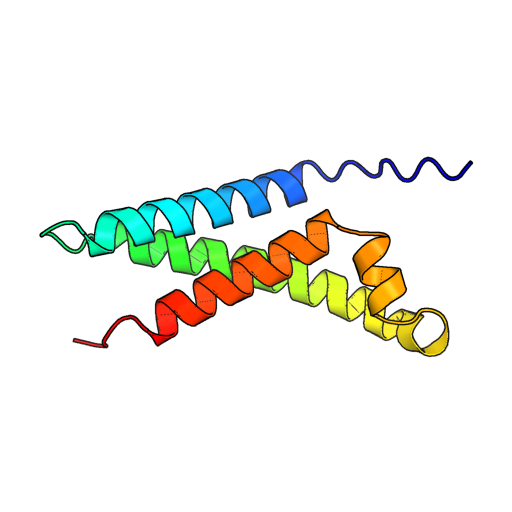 1 85 ? 1.669 -3.585 -2.253 1.00 82.62 85 ALA A O 1
ATOM 674 N N . THR A 1 86 ? 0.617 -2.528 -0.575 1.00 83.50 86 THR A N 1
ATOM 675 C CA . THR A 1 86 ? 1.827 -2.117 0.145 1.00 83.50 86 THR A CA 1
ATOM 676 C C . THR A 1 86 ? 2.702 -3.326 0.505 1.00 83.50 86 THR A C 1
ATOM 678 O O . THR A 1 86 ? 3.920 -3.276 0.347 1.00 83.50 86 THR A O 1
ATOM 681 N N . LEU A 1 87 ? 2.117 -4.448 0.955 1.00 84.56 87 LEU A N 1
ATOM 682 C CA . LEU A 1 87 ? 2.872 -5.690 1.192 1.00 84.56 87 LEU A CA 1
ATOM 683 C C . LEU A 1 87 ? 3.513 -6.233 -0.092 1.00 84.56 87 LEU A C 1
ATOM 685 O O . LEU A 1 87 ? 4.648 -6.709 -0.054 1.00 84.56 87 LEU A O 1
ATOM 689 N N . GLY A 1 88 ? 2.802 -6.151 -1.218 1.00 81.50 88 GLY A N 1
ATOM 690 C CA . GLY A 1 88 ? 3.324 -6.498 -2.537 1.00 81.50 88 GLY A CA 1
ATOM 691 C C . GLY A 1 88 ? 4.510 -5.622 -2.938 1.00 81.50 88 GLY A C 1
ATOM 692 O O . GLY A 1 88 ? 5.523 -6.145 -3.399 1.00 81.50 88 GLY A O 1
ATOM 693 N N . GLU A 1 89 ? 4.433 -4.311 -2.708 1.00 81.69 89 GLU A N 1
ATOM 694 C CA . GLU A 1 89 ? 5.529 -3.378 -2.992 1.00 81.69 89 GLU A CA 1
ATOM 695 C C . GLU A 1 89 ? 6.742 -3.644 -2.086 1.00 81.69 89 GLU A C 1
ATOM 697 O O . GLU A 1 89 ? 7.868 -3.698 -2.576 1.00 81.69 89 GLU A O 1
ATOM 702 N N . VAL A 1 90 ? 6.538 -3.916 -0.789 1.00 83.56 90 VAL A N 1
ATOM 703 C CA . VAL A 1 90 ? 7.625 -4.293 0.139 1.00 83.56 90 VAL A CA 1
ATOM 704 C C . VAL A 1 90 ? 8.315 -5.578 -0.321 1.00 83.56 90 VAL A C 1
ATOM 706 O O . VAL A 1 90 ? 9.544 -5.637 -0.362 1.00 83.56 90 VAL A O 1
ATOM 709 N N . ALA A 1 91 ? 7.537 -6.606 -0.674 1.00 82.69 91 ALA A N 1
ATOM 710 C CA . ALA A 1 91 ? 8.079 -7.864 -1.180 1.00 82.69 91 ALA A CA 1
ATOM 711 C C . ALA A 1 91 ? 8.864 -7.645 -2.476 1.00 82.69 91 ALA A C 1
ATOM 713 O O . ALA A 1 91 ? 9.939 -8.210 -2.646 1.00 82.69 91 ALA A O 1
ATOM 714 N N . THR A 1 92 ? 8.350 -6.784 -3.352 1.00 79.75 92 THR A N 1
ATOM 715 C CA . THR A 1 92 ? 9.010 -6.404 -4.598 1.00 79.75 92 THR A CA 1
ATOM 716 C C . THR A 1 92 ? 10.378 -5.788 -4.322 1.00 79.75 92 THR A C 1
ATOM 718 O O . THR A 1 92 ? 11.365 -6.303 -4.834 1.00 79.75 92 THR A O 1
ATOM 721 N N . ILE A 1 93 ? 10.463 -4.778 -3.445 1.00 76.00 93 ILE A N 1
ATOM 722 C CA . ILE A 1 93 ? 11.736 -4.138 -3.064 1.00 76.00 93 ILE A CA 1
ATOM 723 C C . ILE A 1 93 ? 12.716 -5.143 -2.449 1.00 76.00 93 ILE A C 1
ATOM 725 O O . ILE A 1 93 ? 13.892 -5.135 -2.793 1.00 76.00 93 ILE A O 1
ATOM 729 N N . LEU A 1 94 ? 12.251 -6.020 -1.554 1.00 79.00 94 LEU A N 1
ATOM 730 C CA . LEU A 1 94 ? 13.109 -7.017 -0.900 1.00 79.00 94 LEU A CA 1
ATOM 731 C C . LEU A 1 94 ? 13.650 -8.080 -1.864 1.00 79.00 94 LEU A C 1
ATOM 733 O O . LEU A 1 94 ? 14.707 -8.654 -1.606 1.00 79.00 94 LEU A O 1
ATOM 737 N N . LEU A 1 95 ? 12.906 -8.382 -2.928 1.00 77.00 95 LEU A N 1
ATOM 738 C CA . LEU A 1 95 ? 13.277 -9.380 -3.929 1.00 77.00 95 LEU A CA 1
ATOM 739 C C . LEU A 1 95 ? 14.111 -8.792 -5.072 1.00 77.00 95 LEU A C 1
ATOM 741 O O . LEU A 1 95 ? 14.710 -9.568 -5.819 1.00 77.00 95 LEU A O 1
ATOM 745 N N . VAL A 1 96 ? 14.182 -7.461 -5.211 1.00 71.25 96 VAL A N 1
ATOM 746 C CA . VAL A 1 96 ? 15.136 -6.829 -6.128 1.00 71.25 96 VAL A CA 1
ATOM 747 C C . VAL A 1 96 ? 16.546 -7.125 -5.614 1.00 71.25 96 VAL A C 1
ATOM 749 O O . VAL A 1 96 ? 16.876 -6.744 -4.489 1.00 71.25 96 VAL A O 1
ATOM 752 N N . PRO A 1 97 ? 17.400 -7.808 -6.396 1.00 57.94 97 PRO A N 1
ATOM 753 C CA . PRO A 1 97 ? 18.781 -8.009 -6.001 1.00 57.94 97 PRO A CA 1
ATOM 754 C C . PRO A 1 97 ? 19.444 -6.637 -5.891 1.00 57.94 97 PRO A C 1
ATOM 756 O O . PRO A 1 97 ? 19.470 -5.887 -6.864 1.00 57.94 97 PRO A O 1
ATOM 759 N N . THR A 1 98 ? 19.998 -6.322 -4.721 1.00 55.09 98 THR A N 1
ATOM 760 C CA . THR A 1 98 ? 20.934 -5.207 -4.566 1.00 55.09 98 THR A CA 1
ATOM 761 C C . THR A 1 98 ? 22.159 -5.519 -5.427 1.00 55.09 98 THR A C 1
ATOM 763 O O . THR A 1 98 ? 23.037 -6.267 -4.990 1.00 55.09 98 THR A O 1
ATOM 766 N N . GLN A 1 99 ? 22.164 -5.062 -6.680 1.00 42.47 99 GLN A N 1
ATOM 767 C CA . GLN A 1 99 ? 23.346 -5.110 -7.540 1.00 42.47 99 GLN A CA 1
ATOM 768 C C . GLN A 1 99 ? 24.321 -3.997 -7.171 1.00 42.47 99 GLN A C 1
ATOM 770 O O . GLN A 1 99 ? 23.860 -2.857 -6.936 1.00 42.47 99 GLN A O 1
#

Radius of gyration: 15.74 Å; chains: 1; bounding box: 53×20×43 Å